Protein AF-A0A354X824-F1 (afdb_monomer_lite)

Sequence (59 aa):
NKKLPVFVKNADMQHLLDDELNWSDSFKDQRDRFIIELLYVSGMRCAELIALKDSDIDF

Secondary structure (DSSP, 8-state):
-PPPP----HHHHHHHHH-GGG--SSHHHHHHHHHHHHHHHH---HHHHHH--GGG---

Radius of gyration: 13.89 Å; chains: 1; bounding box: 31×37×28 Å

Foldseek 3Di:
DDDDDDADDPVRLCCCLVPPVNADPDPVRVVVSVVSVCCNPVVDDPVCVVVDDPVVDDD

pLDDT: mean 92.98, std 5.26, range [70.69, 97.75]

Structure (mmCIF, N/CA/C/O backbone):
data_AF-A0A354X824-F1
#
_entry.id   AF-A0A354X824-F1
#
loop_
_atom_site.group_PDB
_atom_site.id
_atom_site.type_symbol
_atom_site.label_atom_id
_atom_site.label_alt_id
_atom_site.label_comp_id
_atom_site.label_asym_id
_atom_site.label_entity_id
_atom_site.label_seq_id
_atom_site.pdbx_PDB_ins_code
_atom_site.Cartn_x
_atom_site.Cartn_y
_atom_site.Cartn_z
_atom_site.occupancy
_atom_site.B_iso_or_equiv
_atom_site.auth_seq_id
_atom_site.auth_comp_id
_atom_site.auth_asym_id
_atom_site.auth_atom_id
_atom_site.pdbx_PDB_model_num
ATOM 1 N N . ASN A 1 1 ? -3.483 24.216 -16.199 1.00 70.69 1 ASN A N 1
ATOM 2 C CA . ASN A 1 1 ? -3.125 22.832 -16.582 1.00 70.69 1 ASN A CA 1
ATOM 3 C C . ASN A 1 1 ? -3.200 21.904 -15.384 1.00 70.69 1 ASN A C 1
ATOM 5 O O . ASN A 1 1 ? -2.278 21.902 -14.579 1.00 70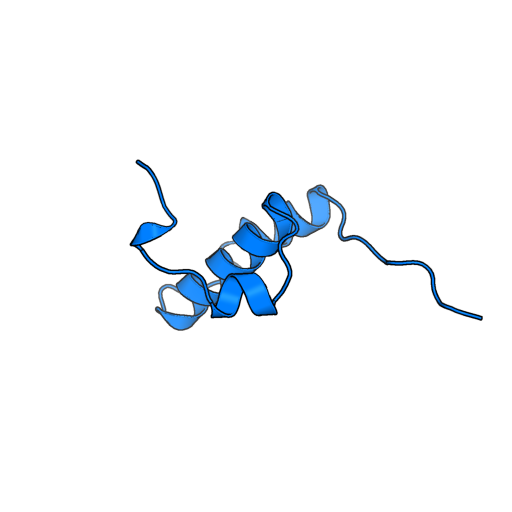.69 1 ASN A O 1
ATOM 9 N N . LYS A 1 2 ? -4.290 21.139 -15.240 1.00 76.88 2 LYS A N 1
ATOM 10 C CA . LYS A 1 2 ? -4.317 20.007 -14.300 1.00 76.88 2 LYS A CA 1
ATOM 11 C C . LYS A 1 2 ? -3.609 18.832 -14.970 1.00 76.88 2 LYS A C 1
ATOM 13 O O . LYS A 1 2 ? -3.953 18.492 -16.099 1.0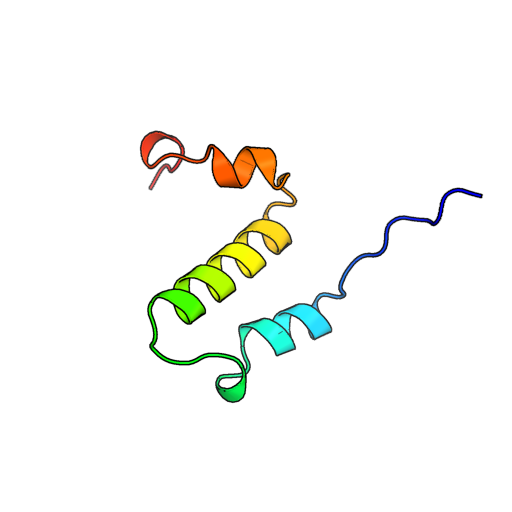0 76.88 2 LYS A O 1
ATOM 18 N N . LYS A 1 3 ? -2.599 18.263 -14.307 1.00 82.38 3 LYS A N 1
ATOM 19 C CA . LYS A 1 3 ? -1.982 17.012 -14.762 1.00 82.38 3 LYS A CA 1
ATOM 20 C C . LYS A 1 3 ? -3.046 15.916 -14.755 1.00 82.38 3 LYS A C 1
ATOM 22 O O . LYS A 1 3 ? -3.880 15.881 -13.850 1.00 82.38 3 LYS A O 1
ATOM 27 N N . LEU A 1 4 ? -3.018 15.065 -15.775 1.00 88.44 4 LEU A N 1
ATOM 28 C CA . LEU A 1 4 ? -3.872 13.885 -15.812 1.00 88.44 4 LEU A CA 1
ATOM 29 C C . LEU A 1 4 ? -3.484 12.943 -14.661 1.00 88.44 4 LEU A C 1
ATOM 31 O O . LEU A 1 4 ? -2.302 12.893 -14.303 1.00 88.44 4 LEU A O 1
ATOM 35 N N . PRO A 1 5 ? -4.452 12.215 -14.081 1.00 85.19 5 PRO A N 1
ATOM 36 C CA . PRO A 1 5 ? -4.157 11.154 -13.131 1.00 85.19 5 PRO A CA 1
ATOM 37 C C . PRO A 1 5 ? -3.174 10.146 -13.735 1.00 85.19 5 PRO A C 1
ATOM 39 O O . PRO A 1 5 ? -3.281 9.795 -14.911 1.00 85.19 5 PRO A O 1
ATOM 42 N N . VAL A 1 6 ? -2.209 9.710 -12.930 1.00 86.50 6 VAL A N 1
ATOM 43 C CA . VAL A 1 6 ? -1.208 8.710 -13.313 1.00 86.50 6 VAL A CA 1
ATOM 44 C C . VAL A 1 6 ? -1.561 7.408 -12.612 1.00 86.50 6 VAL A C 1
ATOM 46 O O . VAL A 1 6 ? -1.911 7.420 -11.434 1.00 86.50 6 VAL A O 1
ATOM 49 N N . PHE A 1 7 ? -1.460 6.302 -13.339 1.00 86.62 7 PHE A N 1
ATOM 50 C CA . PHE A 1 7 ? -1.767 4.967 -12.840 1.00 86.62 7 PHE A CA 1
ATOM 51 C C . PHE A 1 7 ? -0.530 4.084 -12.958 1.00 86.62 7 PHE A C 1
ATOM 53 O O . PHE A 1 7 ? 0.222 4.201 -13.930 1.00 86.62 7 PHE A O 1
ATOM 60 N N . VAL A 1 8 ? -0.333 3.201 -11.981 1.00 91.38 8 VAL A N 1
ATOM 61 C CA . VAL A 1 8 ? 0.728 2.192 -12.031 1.00 91.38 8 VAL A CA 1
ATOM 62 C C . VAL A 1 8 ? 0.245 1.019 -12.879 1.00 91.38 8 VAL A C 1
ATOM 64 O O . VAL A 1 8 ? -0.891 0.555 -12.732 1.00 91.38 8 VAL A O 1
ATOM 67 N N . LYS A 1 9 ? 1.085 0.557 -13.808 1.00 94.31 9 LYS A N 1
ATOM 68 C CA . LYS A 1 9 ? 0.741 -0.576 -14.668 1.00 94.31 9 LYS A CA 1
ATOM 69 C C . LYS A 1 9 ? 0.758 -1.863 -13.852 1.00 94.31 9 LYS A C 1
ATOM 71 O O . LYS A 1 9 ? 1.521 -1.992 -12.903 1.00 94.31 9 LYS A O 1
ATOM 76 N N . ASN A 1 10 ? -0.047 -2.831 -14.275 1.00 93.25 10 ASN A N 1
ATOM 77 C CA . ASN A 1 10 ? -0.166 -4.112 -13.584 1.00 93.25 10 ASN A CA 1
ATOM 78 C C . ASN A 1 10 ? 1.185 -4.834 -13.433 1.00 93.25 10 ASN A C 1
ATOM 80 O O . ASN A 1 10 ? 1.520 -5.234 -12.329 1.00 93.25 10 ASN A O 1
ATOM 84 N N . ALA A 1 11 ? 1.998 -4.888 -14.494 1.00 94.62 11 ALA A N 1
ATOM 85 C CA . ALA A 1 11 ? 3.326 -5.505 -14.439 1.00 94.62 11 ALA A CA 1
ATOM 86 C C . ALA A 1 11 ? 4.269 -4.826 -13.426 1.00 94.62 11 ALA A C 1
ATOM 88 O O . ALA A 1 11 ? 5.000 -5.510 -12.717 1.00 94.62 11 ALA A O 1
ATOM 89 N N . ASP A 1 12 ? 4.221 -3.492 -13.330 1.00 94.19 12 ASP A N 1
ATOM 90 C CA . ASP A 1 12 ? 5.050 -2.736 -12.385 1.00 94.19 12 ASP A CA 1
ATOM 91 C C . ASP A 1 12 ? 4.603 -3.005 -10.937 1.00 94.19 12 ASP A C 1
ATOM 93 O O . ASP A 1 12 ? 5.434 -3.183 -10.050 1.00 94.19 12 ASP A O 1
ATOM 97 N N . MET A 1 13 ? 3.287 -3.083 -10.700 1.00 94.94 13 MET A N 1
ATOM 98 C CA . MET A 1 13 ? 2.741 -3.435 -9.385 1.00 94.94 13 MET A CA 1
ATOM 99 C C . MET A 1 13 ? 3.036 -4.873 -8.989 1.00 94.94 13 MET A C 1
ATOM 101 O O . MET A 1 13 ? 3.385 -5.120 -7.840 1.00 94.94 13 MET A O 1
ATOM 105 N N . GLN A 1 14 ? 2.910 -5.806 -9.929 1.00 93.44 14 GLN A N 1
ATOM 106 C CA . GLN A 1 14 ? 3.223 -7.205 -9.693 1.00 93.44 14 GLN A CA 1
ATOM 107 C C . GLN A 1 14 ? 4.695 -7.359 -9.305 1.00 93.44 14 GLN A C 1
ATOM 109 O O . GLN A 1 14 ? 5.006 -7.982 -8.299 1.00 93.44 14 GLN A O 1
ATOM 114 N N . HIS A 1 15 ? 5.599 -6.704 -10.036 1.00 93.94 15 HIS A N 1
ATOM 115 C CA . HIS A 1 15 ? 7.014 -6.698 -9.685 1.00 93.94 15 HIS A CA 1
ATOM 116 C C . HIS A 1 15 ? 7.270 -6.110 -8.287 1.00 93.94 15 HIS A C 1
ATOM 118 O O . HIS A 1 15 ? 8.028 -6.688 -7.516 1.00 93.94 15 HIS A O 1
ATOM 124 N N . LEU A 1 16 ? 6.612 -5.001 -7.929 1.00 93.69 16 LEU A N 1
ATOM 125 C CA . LEU A 1 16 ? 6.750 -4.397 -6.602 1.00 93.69 16 LEU A CA 1
ATOM 126 C C . LEU A 1 16 ? 6.291 -5.341 -5.477 1.00 93.69 16 LEU A C 1
ATOM 128 O O . LEU A 1 16 ? 6.963 -5.441 -4.451 1.00 93.69 16 LEU A O 1
ATOM 132 N N . LEU A 1 17 ? 5.140 -5.996 -5.650 1.00 93.88 17 LEU A N 1
ATOM 133 C CA . LEU A 1 17 ? 4.509 -6.817 -4.614 1.00 93.88 17 LEU A CA 1
ATOM 134 C C . LEU A 1 17 ? 5.102 -8.225 -4.501 1.00 93.88 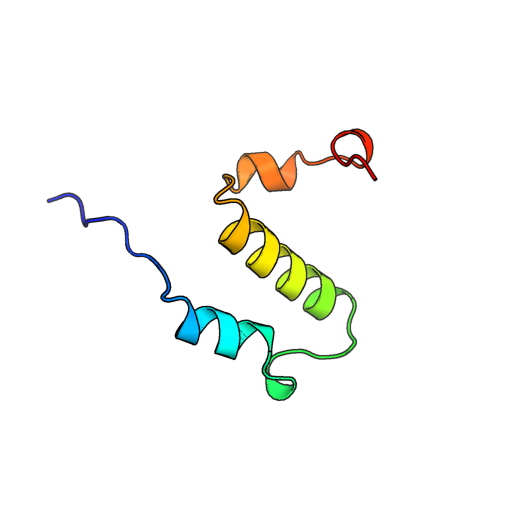17 LEU A C 1
ATOM 136 O O . LEU A 1 17 ? 5.079 -8.770 -3.399 1.00 93.88 17 LEU A O 1
ATOM 140 N N . ASP A 1 18 ? 5.616 -8.803 -5.587 1.00 90.94 18 ASP A N 1
ATOM 141 C CA . ASP A 1 18 ? 6.071 -10.202 -5.624 1.00 90.94 18 ASP A CA 1
ATOM 142 C C . ASP A 1 18 ? 7.586 -10.362 -5.440 1.00 90.94 18 ASP A C 1
ATOM 144 O O . ASP A 1 18 ? 8.056 -11.464 -5.165 1.00 90.94 18 ASP A O 1
ATOM 148 N N . ASP A 1 19 ? 8.367 -9.291 -5.590 1.00 90.81 19 ASP A N 1
ATOM 149 C CA . ASP A 1 19 ? 9.814 -9.359 -5.394 1.00 90.81 19 ASP A CA 1
ATOM 150 C C . ASP A 1 19 ? 10.158 -9.450 -3.898 1.00 90.81 19 ASP A C 1
ATOM 152 O O . ASP A 1 19 ? 10.007 -8.492 -3.136 1.00 90.81 19 ASP A O 1
ATOM 156 N N . GLU A 1 20 ? 10.639 -10.624 -3.483 1.00 81.25 20 GLU A N 1
ATOM 157 C CA . GLU A 1 20 ? 11.052 -10.922 -2.108 1.00 81.25 20 GLU A CA 1
ATOM 158 C C . GLU A 1 20 ? 12.177 -10.005 -1.606 1.00 81.25 20 GLU A C 1
ATOM 160 O O . GLU A 1 20 ? 12.321 -9.824 -0.402 1.00 81.25 20 GLU A O 1
ATOM 165 N N . LEU A 1 21 ? 12.960 -9.378 -2.493 1.00 87.19 21 LEU A N 1
ATOM 166 C CA . LEU A 1 21 ? 14.007 -8.433 -2.092 1.00 87.19 21 LEU A CA 1
ATOM 167 C C . LEU A 1 21 ? 13.447 -7.072 -1.653 1.00 87.19 21 LEU A C 1
ATOM 169 O O . LEU A 1 21 ? 14.156 -6.313 -0.990 1.00 87.19 21 LEU A O 1
ATOM 173 N N . ASN A 1 22 ? 12.193 -6.759 -1.998 1.00 86.75 22 ASN A N 1
ATOM 174 C CA . ASN A 1 22 ? 11.544 -5.500 -1.625 1.00 86.75 22 ASN A CA 1
ATOM 175 C C . ASN A 1 22 ? 10.976 -5.512 -0.197 1.00 86.75 22 ASN A C 1
ATOM 177 O O . ASN A 1 22 ? 10.653 -4.444 0.325 1.00 86.75 22 ASN A O 1
ATOM 181 N N . TRP A 1 23 ? 10.851 -6.683 0.437 1.00 93.44 23 TRP A N 1
ATOM 182 C CA . TRP A 1 23 ? 10.134 -6.850 1.702 1.00 93.44 23 TRP A CA 1
ATOM 183 C C . TRP A 1 23 ? 10.915 -7.734 2.676 1.00 93.44 23 TRP A C 1
ATOM 185 O O . TRP A 1 23 ? 11.484 -8.747 2.286 1.00 93.44 23 TRP A O 1
ATOM 195 N N . SER A 1 24 ? 10.915 -7.391 3.963 1.00 93.12 24 SER A N 1
ATOM 196 C CA . SER A 1 24 ? 11.394 -8.285 5.024 1.00 93.12 24 SER A CA 1
ATOM 197 C C . SER A 1 24 ? 10.241 -8.916 5.809 1.00 93.12 24 SER A C 1
ATOM 199 O O . SER A 1 24 ? 9.087 -8.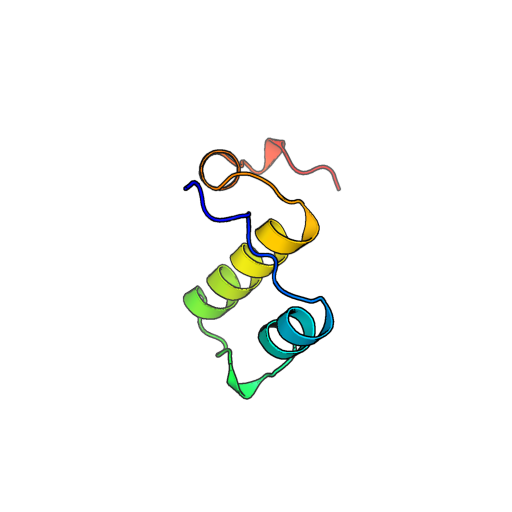503 5.701 1.00 93.12 24 SER A O 1
ATOM 201 N N . ASP A 1 25 ? 10.566 -9.855 6.700 1.00 92.25 25 ASP A N 1
ATOM 202 C CA . ASP A 1 25 ? 9.607 -10.465 7.634 1.00 92.25 25 ASP A CA 1
ATOM 203 C C . ASP A 1 25 ? 9.212 -9.550 8.810 1.00 92.25 25 ASP A C 1
ATOM 205 O O . ASP A 1 25 ? 8.631 -9.992 9.805 1.00 92.25 25 ASP A O 1
ATOM 209 N N . SER A 1 26 ? 9.531 -8.256 8.742 1.00 96.06 26 SER A N 1
ATOM 210 C CA . SER A 1 26 ? 9.090 -7.310 9.758 1.00 96.06 26 SER A CA 1
ATOM 211 C C . SER A 1 26 ? 7.593 -7.016 9.623 1.00 96.06 26 SER A C 1
ATOM 213 O O . SER A 1 26 ? 7.051 -6.895 8.526 1.00 96.06 26 SER A O 1
ATOM 215 N N . PHE A 1 27 ? 6.915 -6.806 10.756 1.00 96.19 27 PHE A N 1
ATOM 216 C CA . PHE A 1 27 ? 5.502 -6.409 10.759 1.00 96.19 27 PHE A CA 1
ATOM 217 C C . PHE A 1 27 ? 5.235 -5.157 9.907 1.00 96.19 27 PHE A C 1
ATOM 219 O O . PHE A 1 27 ? 4.189 -5.051 9.272 1.00 96.19 27 PHE A O 1
ATOM 226 N N . LYS A 1 28 ? 6.173 -4.198 9.894 1.00 96.75 28 LYS A N 1
ATOM 227 C CA . LYS A 1 28 ? 6.021 -2.963 9.115 1.00 96.75 28 LYS A CA 1
ATOM 228 C C . LYS A 1 28 ? 6.006 -3.250 7.620 1.00 96.75 28 LYS A C 1
ATOM 230 O 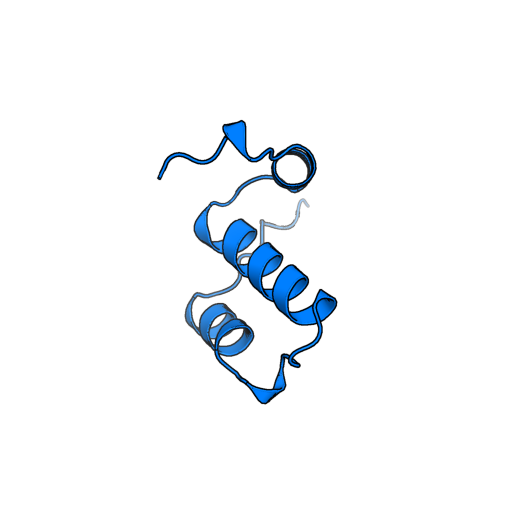O . LYS A 1 28 ? 5.116 -2.750 6.946 1.00 96.75 28 LYS A O 1
ATOM 235 N N . ASP A 1 29 ? 6.921 -4.085 7.143 1.00 95.56 29 ASP A N 1
ATOM 236 C CA . ASP A 1 29 ? 7.010 -4.415 5.721 1.00 95.56 29 ASP A CA 1
ATOM 237 C C . ASP A 1 29 ? 5.801 -5.233 5.266 1.00 95.56 29 ASP A C 1
ATOM 239 O O . ASP A 1 29 ? 5.210 -4.923 4.236 1.00 95.56 29 ASP A O 1
ATOM 243 N N . GLN A 1 30 ? 5.351 -6.201 6.073 1.00 95.31 30 GLN A N 1
ATOM 244 C CA . GLN A 1 30 ? 4.128 -6.960 5.782 1.00 95.31 30 GLN A CA 1
ATOM 245 C C . GLN A 1 30 ? 2.889 -6.056 5.727 1.00 95.31 30 GLN A C 1
ATOM 247 O O . GLN A 1 30 ? 2.085 -6.152 4.799 1.00 95.31 30 GLN A O 1
ATOM 252 N N . ARG A 1 31 ? 2.748 -5.140 6.695 1.00 95.81 31 ARG A N 1
ATOM 253 C CA . ARG A 1 31 ? 1.657 -4.159 6.722 1.00 95.81 31 ARG A CA 1
ATOM 254 C C . ARG A 1 31 ? 1.709 -3.233 5.507 1.00 95.81 31 ARG A C 1
ATOM 256 O O . ARG A 1 31 ? 0.674 -2.977 4.900 1.00 95.81 31 ARG A O 1
ATOM 263 N N . ASP A 1 32 ? 2.882 -2.706 5.173 1.00 96.38 32 ASP A N 1
ATOM 264 C CA . ASP A 1 32 ? 3.038 -1.720 4.102 1.00 96.38 32 ASP A CA 1
ATOM 265 C C . ASP A 1 32 ? 2.799 -2.360 2.728 1.00 96.38 32 ASP A C 1
ATOM 267 O O . ASP A 1 32 ? 2.076 -1.783 1.911 1.00 96.38 32 ASP A O 1
ATOM 271 N N . ARG A 1 33 ? 3.288 -3.591 2.517 1.00 96.19 33 ARG A N 1
ATOM 272 C CA . ARG A 1 33 ? 2.969 -4.415 1.342 1.00 96.19 33 ARG A CA 1
ATOM 273 C C . ARG A 1 33 ? 1.462 -4.608 1.187 1.00 96.19 33 ARG A C 1
ATOM 275 O O . ARG A 1 33 ? 0.918 -4.312 0.126 1.00 96.19 33 ARG A O 1
ATOM 282 N N . PHE A 1 34 ? 0.787 -5.034 2.257 1.00 95.12 34 PHE A N 1
ATOM 283 C CA . PHE A 1 34 ? -0.662 -5.242 2.253 1.00 95.12 34 PHE A CA 1
ATOM 284 C C . PHE A 1 34 ? -1.439 -3.950 1.967 1.00 95.12 34 PHE A C 1
ATOM 286 O O . PHE A 1 34 ? -2.369 -3.950 1.166 1.00 95.12 34 PHE A O 1
ATOM 293 N N . ILE A 1 35 ? -1.048 -2.826 2.576 1.00 96.81 35 ILE A N 1
ATOM 294 C CA . ILE A 1 35 ? -1.682 -1.523 2.330 1.00 96.81 35 ILE A CA 1
ATOM 295 C C . ILE A 1 35 ? -1.577 -1.133 0.852 1.00 96.81 35 ILE A C 1
ATOM 297 O O . ILE A 1 35 ? -2.559 -0.675 0.265 1.00 96.81 35 ILE A O 1
ATOM 301 N N . ILE A 1 36 ? -0.399 -1.304 0.248 1.00 95.94 36 ILE A N 1
ATOM 302 C CA . ILE A 1 36 ? -0.173 -0.981 -1.164 1.00 95.94 36 ILE A CA 1
ATOM 303 C C . ILE A 1 36 ? -1.033 -1.869 -2.065 1.00 95.94 36 ILE A C 1
ATOM 305 O O . ILE A 1 36 ? -1.681 -1.357 -2.980 1.00 95.94 36 ILE A O 1
ATOM 309 N N . GLU A 1 37 ? -1.077 -3.173 -1.792 1.00 95.44 37 GLU A N 1
ATOM 310 C CA . GLU A 1 37 ? -1.923 -4.118 -2.519 1.00 95.44 37 GLU A CA 1
ATOM 311 C C . GLU A 1 37 ? -3.405 -3.743 -2.410 1.00 95.44 37 GLU A C 1
ATOM 313 O O . GLU A 1 37 ? -4.069 -3.575 -3.432 1.00 95.44 37 GLU A O 1
ATOM 318 N N . LEU A 1 38 ? -3.908 -3.515 -1.192 1.00 96.12 38 LEU A N 1
ATOM 319 C CA . LEU A 1 38 ? -5.310 -3.190 -0.937 1.00 96.12 38 LEU A CA 1
ATOM 320 C C . LEU A 1 38 ? -5.739 -1.901 -1.651 1.00 96.12 38 LEU A C 1
ATOM 322 O O . LEU A 1 38 ? -6.806 -1.862 -2.270 1.00 96.12 38 LEU A O 1
ATOM 326 N N . LEU A 1 39 ? -4.900 -0.859 -1.616 1.00 96.00 39 LEU A N 1
ATOM 327 C CA . LEU A 1 39 ? -5.134 0.387 -2.354 1.00 96.00 39 LEU A CA 1
ATOM 328 C C . LEU A 1 39 ? -5.167 0.151 -3.867 1.00 96.00 39 LEU A C 1
ATOM 330 O O . LEU A 1 39 ? -6.016 0.722 -4.553 1.00 96.00 39 LEU A O 1
ATOM 334 N N . TYR A 1 40 ? -4.266 -0.685 -4.387 1.00 95.31 40 TYR A N 1
ATOM 335 C CA . TYR A 1 40 ? -4.181 -0.959 -5.817 1.00 95.31 40 TYR A CA 1
ATOM 336 C C . TYR A 1 40 ? -5.386 -1.748 -6.339 1.00 95.31 40 TYR A C 1
ATOM 338 O O . TYR A 1 40 ? -5.957 -1.374 -7.362 1.00 95.31 40 TYR A O 1
ATOM 346 N N . VAL A 1 41 ? -5.796 -2.810 -5.638 1.00 94.69 41 VAL A N 1
ATOM 347 C CA . VAL A 1 41 ? -6.870 -3.702 -6.108 1.00 94.69 41 VAL A CA 1
ATOM 348 C C . VAL A 1 41 ? -8.265 -3.112 -5.916 1.00 94.69 41 VAL A C 1
ATOM 350 O O . VAL A 1 41 ? -9.136 -3.328 -6.755 1.00 94.69 41 VAL A O 1
ATOM 353 N N . SER A 1 42 ? -8.491 -2.355 -4.837 1.00 95.38 42 SER A N 1
ATOM 354 C CA . SER A 1 42 ? -9.812 -1.783 -4.533 1.00 95.38 42 SER A CA 1
ATOM 355 C C . SER A 1 42 ? -10.015 -0.378 -5.100 1.00 95.38 42 SER A C 1
ATOM 357 O O . SER A 1 42 ? -11.151 0.044 -5.315 1.00 95.38 42 SER A O 1
ATOM 359 N N . GLY A 1 43 ? -8.930 0.375 -5.314 1.00 94.75 43 GLY A N 1
ATOM 360 C CA . GLY A 1 43 ? -8.994 1.788 -5.686 1.00 94.75 43 GLY A CA 1
ATOM 361 C C . GLY A 1 43 ? -9.572 2.700 -4.595 1.00 94.75 43 GLY A C 1
ATOM 362 O O . GLY A 1 43 ? -9.983 3.822 -4.906 1.00 94.75 43 GLY A O 1
ATOM 363 N N . MET A 1 44 ? -9.633 2.243 -3.337 1.00 96.38 44 MET A N 1
ATOM 364 C CA . MET A 1 44 ? -10.170 3.034 -2.228 1.00 96.38 44 MET A CA 1
ATOM 365 C C . MET A 1 44 ? -9.303 4.258 -1.907 1.00 96.38 44 MET A C 1
ATOM 367 O O . MET A 1 44 ? -8.095 4.304 -2.154 1.00 96.38 44 MET A O 1
ATOM 371 N N . ARG A 1 45 ? -9.921 5.284 -1.327 1.00 96.50 45 ARG A N 1
ATOM 372 C CA . ARG A 1 45 ? -9.240 6.510 -0.895 1.00 96.50 45 ARG A CA 1
ATOM 373 C C . ARG A 1 45 ? -8.440 6.239 0.376 1.00 96.50 45 ARG A C 1
ATOM 375 O O . ARG A 1 45 ? -8.887 5.504 1.249 1.00 96.50 45 ARG A O 1
ATOM 382 N N . CYS A 1 46 ? -7.330 6.953 0.577 1.00 96.19 46 CYS A N 1
ATOM 383 C CA . CYS A 1 46 ? -6.545 6.834 1.815 1.00 96.19 46 CYS A CA 1
ATOM 384 C C . CYS A 1 46 ? -7.381 7.071 3.087 1.00 96.19 46 CYS A C 1
ATOM 386 O O . CYS A 1 46 ? -7.141 6.438 4.107 1.00 96.19 46 CYS A O 1
ATOM 388 N N . ALA A 1 47 ? -8.374 7.965 3.031 1.00 97.75 47 ALA A N 1
ATOM 389 C CA . ALA A 1 47 ? -9.272 8.210 4.158 1.00 97.75 47 ALA A CA 1
ATOM 390 C C . ALA A 1 47 ? -10.181 7.008 4.481 1.00 97.75 47 ALA A C 1
ATOM 392 O O . ALA A 1 47 ? -10.508 6.805 5.644 1.00 97.75 47 ALA A O 1
ATOM 393 N N . GLU A 1 48 ? -10.567 6.218 3.474 1.00 97.69 48 GLU A N 1
ATOM 394 C CA . GLU A 1 48 ? -11.367 4.998 3.650 1.00 97.69 48 GLU A CA 1
ATOM 395 C C . GLU A 1 48 ? -10.506 3.899 4.278 1.00 97.69 48 GLU A C 1
ATOM 397 O O . GLU A 1 48 ? -10.916 3.307 5.270 1.00 97.69 48 GLU A O 1
ATOM 402 N N . LEU A 1 49 ? -9.270 3.724 3.794 1.00 97.19 49 LEU A N 1
ATOM 403 C CA . LEU A 1 49 ? -8.302 2.792 4.379 1.00 97.19 49 LEU A CA 1
ATOM 404 C C . LEU A 1 49 ? -8.044 3.074 5.868 1.00 97.19 49 LEU A C 1
ATOM 406 O O . LEU A 1 49 ? -8.034 2.159 6.682 1.00 97.19 49 LEU A O 1
ATOM 410 N N . ILE A 1 50 ? -7.835 4.342 6.236 1.00 96.94 50 ILE A N 1
ATOM 411 C CA . ILE A 1 50 ? -7.574 4.743 7.631 1.00 96.94 50 ILE A CA 1
ATOM 412 C C . ILE A 1 50 ? -8.779 4.454 8.538 1.00 96.94 50 ILE A C 1
ATOM 414 O O . ILE A 1 50 ? -8.608 4.228 9.734 1.00 96.94 50 ILE A O 1
ATOM 418 N N . ALA A 1 51 ? -9.992 4.497 7.986 1.00 97.50 51 ALA A N 1
ATOM 419 C CA . ALA A 1 51 ? -11.229 4.281 8.724 1.00 97.50 51 ALA A CA 1
ATOM 420 C C . ALA A 1 51 ? -11.691 2.814 8.746 1.00 97.50 51 ALA A C 1
ATOM 422 O O . ALA A 1 51 ? -12.685 2.535 9.419 1.00 97.50 51 ALA A O 1
ATOM 423 N N . LEU A 1 52 ? -11.000 1.917 8.031 1.00 96.25 52 LEU A N 1
ATOM 424 C CA . LEU A 1 52 ? -11.362 0.510 7.882 1.00 96.25 52 LEU A CA 1
ATOM 425 C C . LEU A 1 52 ? -11.355 -0.214 9.235 1.00 96.25 52 LEU A C 1
ATOM 427 O O . LEU A 1 52 ? -10.439 -0.041 10.045 1.00 96.25 52 LEU A O 1
ATOM 431 N N . LYS A 1 53 ? -12.380 -1.030 9.474 1.00 96.94 53 LYS A N 1
ATOM 432 C CA . LYS A 1 53 ? -12.556 -1.823 10.694 1.00 96.94 53 LYS A CA 1
ATOM 433 C C . LYS A 1 53 ? -12.723 -3.293 10.355 1.00 96.94 53 LYS A C 1
ATOM 435 O O . LYS A 1 53 ? -13.212 -3.641 9.287 1.00 96.94 53 LYS A O 1
ATOM 440 N N . ASP A 1 54 ? -12.451 -4.147 11.335 1.00 95.81 54 ASP A N 1
ATOM 441 C CA . ASP A 1 54 ? -12.673 -5.592 11.210 1.00 95.81 54 ASP A CA 1
ATOM 442 C C . ASP A 1 54 ? -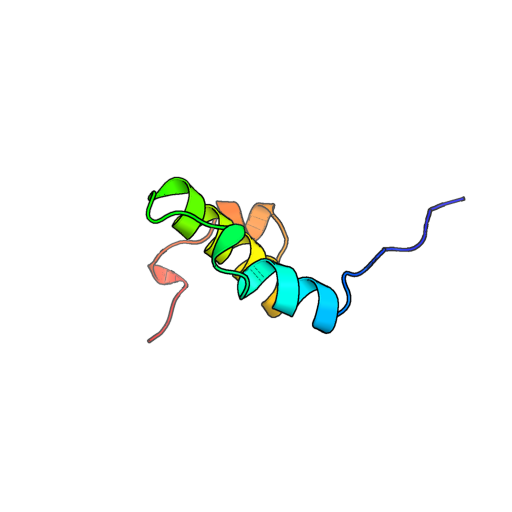14.133 -5.933 10.859 1.00 95.81 54 ASP A C 1
ATOM 444 O O . ASP A 1 54 ? -14.388 -6.903 10.158 1.00 95.81 54 ASP A O 1
ATOM 448 N N . SER A 1 55 ? -15.098 -5.106 11.288 1.00 97.12 55 SER A N 1
ATOM 449 C CA . SER A 1 55 ? -16.522 -5.268 10.959 1.00 97.12 55 SER A CA 1
ATOM 450 C C . SER A 1 55 ? -16.873 -5.000 9.494 1.00 97.12 55 SER A C 1
ATOM 452 O O . SER A 1 55 ? -17.991 -5.298 9.087 1.00 97.12 55 SER A O 1
ATOM 454 N N . ASP A 1 56 ? -15.966 -4.384 8.734 1.00 95.19 56 ASP A N 1
ATOM 455 C CA . ASP A 1 56 ? -16.166 -4.065 7.319 1.00 95.19 56 ASP A CA 1
ATOM 456 C C . ASP A 1 56 ? -15.726 -5.227 6.407 1.00 95.19 56 ASP A C 1
ATOM 458 O O . ASP A 1 56 ? -15.914 -5.159 5.192 1.00 95.19 56 ASP A O 1
ATOM 462 N N . ILE A 1 57 ? -15.139 -6.286 6.982 1.00 93.44 57 ILE A N 1
ATOM 463 C CA . ILE A 1 57 ? -14.671 -7.482 6.278 1.00 93.44 57 ILE A CA 1
ATOM 464 C C . ILE A 1 57 ? -15.650 -8.631 6.521 1.00 93.44 57 ILE A C 1
ATOM 466 O O . ILE A 1 57 ? -15.916 -9.000 7.664 1.00 93.44 57 ILE A O 1
ATOM 470 N N . ASP A 1 58 ? -16.155 -9.206 5.431 1.00 93.69 58 ASP A N 1
ATOM 471 C CA . ASP A 1 58 ? -16.996 -10.406 5.438 1.00 93.69 58 ASP A CA 1
ATOM 472 C C . ASP A 1 58 ? -16.186 -11.593 4.886 1.00 93.69 58 ASP A C 1
ATOM 474 O O . ASP A 1 58 ? -15.444 -11.421 3.912 1.00 93.69 58 ASP A O 1
ATOM 478 N N . PHE A 1 59 ? -16.281 -12.759 5.532 1.00 87.38 59 PHE A N 1
ATOM 479 C CA . PHE A 1 59 ? -15.408 -13.927 5.311 1.00 87.38 59 PHE A CA 1
ATOM 480 C C . PHE A 1 59 ? -16.133 -15.111 4.665 1.00 87.38 59 PHE A C 1
ATOM 482 O O . PHE A 1 59 ? -17.282 -15.408 5.065 1.00 87.38 59 PHE A O 1
#